Protein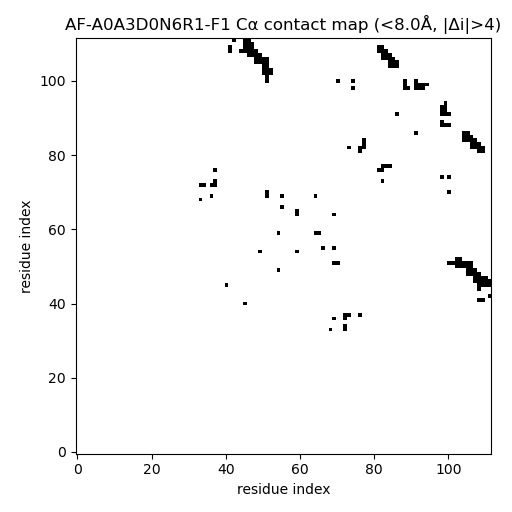 AF-A0A3D0N6R1-F1 (afdb_monomer)

Secondary structure (DSSP, 8-state):
------------------TTSGGGTHHHHTHHHHHHHHHHHHHHHTT-EEEHHHHHHHH-TT-S--HHHHHHHHHHHHHTTSSEEES-GGGSPEETTEE---TT-EEEPPP-

Radius of gyration: 22.14 Å; Cα contacts (8 Å, |Δi|>4): 96; chains: 1; bounding box: 39×41×80 Å

Mean predicted aligned error: 13.2 Å

Foldseek 3Di:
DDDDDDDDDDDDDDDDDDVPCVVVPVVVVVPVVLVVVLVVLLVVQAQHKDFLQRSCVVPVVPDPDDSVSSFVSLQVCLVVVQKQKPVRQVPADDDPNGGGRDRRIIIGGHHD

Structure (mmCIF, N/CA/C/O backbone):
data_AF-A0A3D0N6R1-F1
#
_entry.id   AF-A0A3D0N6R1-F1
#
loop_
_atom_site.group_PDB
_atom_site.id
_atom_site.type_symbol
_atom_site.label_atom_id
_atom_site.label_alt_id
_atom_site.label_comp_id
_atom_site.label_asym_id
_atom_site.label_entity_id
_atom_site.label_seq_id
_atom_site.pdbx_PDB_ins_code
_atom_site.Cartn_x
_atom_site.Cartn_y
_atom_site.Cartn_z
_atom_site.occupancy
_atom_site.B_iso_or_equiv
_atom_site.auth_seq_id
_atom_site.auth_comp_id
_atom_site.auth_asym_id
_atom_site.auth_atom_id
_atom_site.pdbx_PDB_model_num
ATOM 1 N N . MET A 1 1 ? 4.603 28.746 -68.048 1.00 34.16 1 MET A N 1
ATOM 2 C CA . MET A 1 1 ? 5.081 27.402 -67.643 1.00 34.16 1 MET A CA 1
ATOM 3 C C . MET A 1 1 ? 5.582 27.549 -66.201 1.00 34.16 1 MET A C 1
ATOM 5 O O . MET A 1 1 ? 6.430 28.407 -66.019 1.00 34.16 1 MET A O 1
ATOM 9 N N . ALA A 1 2 ? 4.786 27.169 -65.181 1.00 43.41 2 ALA A N 1
ATOM 10 C CA . ALA A 1 2 ? 4.808 25.901 -64.395 1.00 43.41 2 ALA A CA 1
ATOM 11 C C . ALA A 1 2 ? 6.016 25.810 -63.419 1.00 43.41 2 ALA A C 1
ATOM 13 O O . ALA A 1 2 ? 7.110 26.109 -63.871 1.00 43.41 2 ALA A O 1
ATOM 14 N N . ALA A 1 3 ? 5.971 25.398 -62.139 1.00 45.69 3 ALA A N 1
ATOM 15 C CA . ALA A 1 3 ? 4.942 25.063 -61.135 1.00 45.69 3 ALA A CA 1
ATOM 16 C C . ALA A 1 3 ? 5.635 24.908 -59.736 1.00 45.69 3 ALA A C 1
ATOM 18 O O . ALA A 1 3 ? 6.787 24.490 -59.719 1.00 45.69 3 ALA A O 1
ATOM 19 N N . GLU A 1 4 ? 4.908 25.183 -58.630 1.00 42.19 4 GLU A N 1
ATOM 20 C CA . GLU A 1 4 ? 4.979 24.544 -57.275 1.00 42.19 4 GLU A CA 1
ATOM 21 C C . GLU A 1 4 ? 6.246 24.640 -56.375 1.00 42.19 4 GLU A C 1
ATOM 23 O O . GLU A 1 4 ? 7.361 24.701 -56.864 1.00 42.19 4 GLU A O 1
ATOM 28 N N . SER A 1 5 ? 6.207 24.598 -55.028 1.00 40.22 5 SER A N 1
ATOM 29 C CA . SER A 1 5 ? 5.153 24.581 -53.989 1.00 40.22 5 SER A CA 1
ATOM 30 C C . SER A 1 5 ? 5.801 24.810 -52.597 1.00 40.22 5 SER A C 1
ATOM 32 O O . SER A 1 5 ? 7.009 24.670 -52.420 1.00 40.22 5 SER A O 1
ATOM 34 N N . SER A 1 6 ? 4.955 25.181 -51.639 1.00 51.38 6 SER A N 1
ATOM 35 C CA . SER A 1 6 ? 5.132 25.627 -50.251 1.00 51.38 6 SER A CA 1
ATOM 36 C C . SER A 1 6 ? 5.668 24.599 -49.236 1.00 51.38 6 SER A C 1
ATOM 38 O O . SER A 1 6 ? 5.551 23.393 -49.426 1.00 51.38 6 SER A O 1
ATOM 40 N N . GLY A 1 7 ? 6.087 25.097 -48.063 1.00 42.56 7 GLY A N 1
ATOM 41 C CA . GLY A 1 7 ? 6.166 24.324 -46.816 1.00 42.56 7 GLY A CA 1
ATOM 42 C C . GLY A 1 7 ? 6.623 25.171 -45.623 1.00 42.56 7 GLY A C 1
ATOM 43 O O . GLY A 1 7 ? 7.813 25.395 -45.445 1.00 42.56 7 GLY A O 1
ATOM 44 N N . ALA A 1 8 ? 5.668 25.671 -44.835 1.00 45.81 8 ALA A N 1
ATOM 45 C CA . ALA A 1 8 ? 5.884 26.449 -43.616 1.00 45.81 8 ALA A CA 1
ATOM 46 C C . ALA A 1 8 ? 6.393 25.583 -42.446 1.00 45.81 8 ALA A C 1
ATOM 48 O O . ALA A 1 8 ? 6.055 24.405 -42.347 1.00 45.81 8 ALA A O 1
ATOM 49 N N . GLY A 1 9 ? 7.143 26.197 -41.530 1.00 43.28 9 GLY A N 1
ATOM 50 C CA . GLY A 1 9 ? 7.584 25.592 -40.274 1.00 43.28 9 GLY A CA 1
ATOM 51 C C . GLY A 1 9 ? 8.057 26.668 -39.304 1.00 43.28 9 GLY A C 1
ATOM 52 O O . GLY A 1 9 ? 9.243 26.963 -39.213 1.00 43.28 9 GLY A O 1
ATOM 53 N N . GLU A 1 10 ? 7.093 27.307 -38.651 1.00 45.22 10 GLU A N 1
ATOM 54 C CA . GLU A 1 10 ? 7.273 28.263 -37.563 1.00 45.22 10 GLU A CA 1
ATOM 55 C C . GLU A 1 10 ? 7.951 27.628 -36.336 1.00 45.22 10 GLU A C 1
ATOM 57 O O . GLU A 1 10 ? 7.666 26.491 -35.979 1.00 45.22 10 GLU A O 1
ATOM 62 N N . GLY A 1 11 ? 8.766 28.430 -35.641 1.00 48.41 11 GLY A N 1
ATOM 63 C CA . GLY A 1 11 ? 8.787 28.477 -34.175 1.00 48.41 11 GLY A CA 1
ATOM 64 C C . GLY A 1 11 ? 9.393 27.298 -33.406 1.00 48.41 11 GLY A C 1
ATOM 65 O O . GLY A 1 11 ? 8.683 26.381 -33.019 1.00 48.41 11 GLY A O 1
ATOM 66 N N . ALA A 1 12 ? 10.668 27.425 -33.027 1.00 45.75 12 ALA A N 1
ATOM 67 C CA . ALA A 1 12 ? 11.108 27.461 -31.620 1.00 45.75 12 ALA A CA 1
ATOM 68 C C 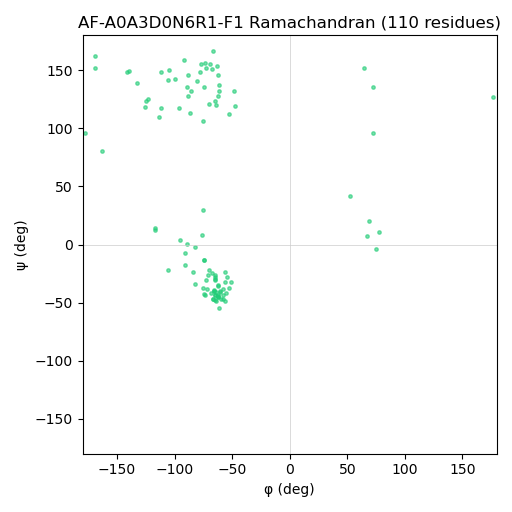. ALA A 1 12 ? 12.651 27.520 -31.555 1.00 45.75 12 ALA A C 1
ATOM 70 O O . ALA A 1 12 ? 13.308 26.663 -32.148 1.00 45.75 12 ALA A O 1
ATOM 71 N N . PRO A 1 13 ? 13.264 28.489 -30.845 1.00 46.00 13 PRO A N 1
ATOM 72 C CA . PRO A 1 13 ? 14.685 28.418 -30.528 1.00 46.00 13 PRO A CA 1
ATOM 73 C C . PRO A 1 13 ? 14.945 27.188 -29.650 1.00 46.00 13 PRO A C 1
ATOM 75 O O . PRO A 1 13 ? 14.279 26.961 -28.640 1.00 46.00 13 PRO A O 1
ATOM 78 N N . SER A 1 14 ? 15.905 26.384 -30.093 1.00 47.19 14 SER A N 1
ATOM 79 C CA . SER A 1 14 ? 16.389 25.160 -29.467 1.00 47.19 14 SER A CA 1
ATOM 80 C C . SER A 1 14 ? 16.778 25.394 -28.007 1.00 47.19 14 SER A C 1
ATOM 82 O O . SER A 1 14 ? 17.768 26.072 -27.734 1.00 47.19 14 SER A O 1
ATOM 84 N N . PHE A 1 15 ? 16.026 24.810 -27.073 1.00 50.81 15 PHE A N 1
ATOM 85 C CA . PHE A 1 15 ? 16.534 24.562 -25.728 1.00 50.81 15 PHE A CA 1
ATOM 86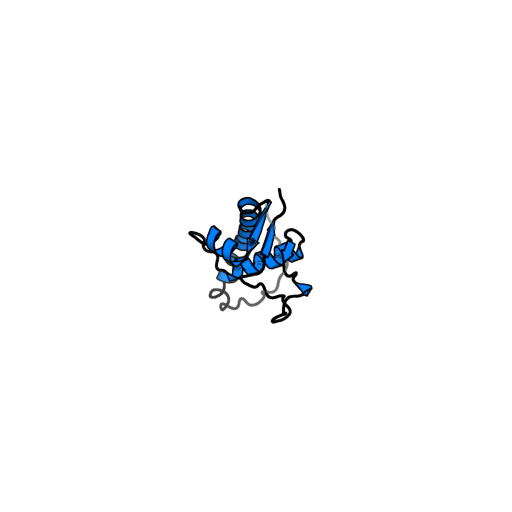 C C . PHE A 1 15 ? 17.675 23.549 -25.845 1.00 50.81 15 PHE A C 1
ATOM 88 O O . PHE A 1 15 ? 17.495 22.477 -26.423 1.00 50.81 15 PHE A O 1
ATOM 95 N N . GLU A 1 16 ? 18.853 23.923 -25.351 1.00 48.69 16 GLU A N 1
ATOM 96 C CA . GLU A 1 16 ? 20.040 23.072 -25.292 1.00 48.69 16 GLU A CA 1
ATOM 97 C C . GLU A 1 16 ? 19.707 21.688 -24.723 1.00 48.69 16 GLU A C 1
ATOM 99 O O . GLU A 1 16 ? 19.257 21.538 -23.586 1.00 48.69 16 GLU A O 1
ATOM 104 N N . TYR A 1 17 ? 19.949 20.670 -25.545 1.00 47.84 17 TYR A N 1
ATOM 105 C CA . TYR A 1 17 ? 19.933 19.274 -25.147 1.00 47.84 17 TYR A CA 1
ATOM 106 C C . TYR A 1 17 ? 21.213 18.991 -24.352 1.00 47.84 17 TYR A C 1
ATOM 108 O O . TYR A 1 17 ? 22.307 18.946 -24.913 1.00 47.84 17 TYR A O 1
ATOM 116 N N . ASN A 1 18 ? 21.075 18.847 -23.034 1.00 51.88 18 ASN A N 1
ATOM 117 C CA . ASN A 1 18 ? 22.147 18.410 -22.147 1.00 51.88 18 ASN A CA 1
ATOM 118 C C . ASN A 1 18 ? 22.162 16.865 -22.113 1.00 51.88 18 ASN A C 1
ATOM 120 O O . ASN A 1 18 ? 21.215 16.281 -21.584 1.00 51.88 18 ASN A O 1
ATOM 124 N N . PRO A 1 19 ? 23.198 16.178 -22.629 1.00 49.59 19 PRO A N 1
ATOM 125 C CA . PRO A 1 19 ? 23.260 14.713 -22.721 1.00 49.59 19 PRO A CA 1
ATOM 126 C C . PRO A 1 19 ? 23.546 14.021 -21.371 1.00 49.59 19 PRO A C 1
ATOM 128 O O . PRO A 1 19 ? 24.150 12.956 -21.322 1.00 49.59 19 PRO A O 1
ATOM 131 N N . ALA A 1 20 ? 23.122 14.621 -20.258 1.00 46.41 20 ALA A N 1
ATOM 132 C CA . ALA A 1 20 ? 23.157 14.020 -18.925 1.00 46.41 20 ALA A CA 1
ATOM 133 C C . ALA A 1 20 ? 21.815 13.360 -18.535 1.00 46.41 20 ALA A C 1
ATOM 135 O O . ALA A 1 20 ? 21.666 12.899 -17.406 1.00 46.41 20 ALA A O 1
ATOM 136 N N . ASP A 1 21 ? 20.832 13.331 -19.444 1.00 47.53 21 ASP A N 1
ATOM 137 C CA . ASP A 1 21 ? 19.493 12.768 -19.200 1.00 47.53 21 ASP A CA 1
ATOM 138 C C . ASP A 1 21 ? 19.387 11.271 -19.565 1.00 47.53 21 ASP A C 1
ATOM 140 O O . ASP A 1 21 ? 18.512 10.571 -19.063 1.00 47.53 21 ASP A O 1
ATOM 144 N N . GLU A 1 22 ? 20.313 10.725 -20.367 1.00 49.12 22 GLU A N 1
ATOM 145 C CA . GLU A 1 22 ? 20.260 9.314 -20.796 1.00 49.12 22 GLU A CA 1
ATOM 146 C C . GLU A 1 22 ? 20.572 8.316 -19.664 1.00 49.12 22 GLU A C 1
ATOM 148 O O . GLU A 1 22 ? 20.033 7.210 -19.654 1.00 49.12 22 GLU A O 1
ATOM 153 N N . GLU A 1 23 ? 21.342 8.712 -18.643 1.00 46.88 23 GLU A N 1
ATOM 154 C CA . GLU A 1 23 ? 21.515 7.899 -17.424 1.00 46.88 23 GLU A CA 1
ATOM 155 C C . GLU A 1 23 ? 20.274 7.924 -16.509 1.00 46.88 23 GLU A C 1
ATOM 157 O O . GLU A 1 23 ? 20.130 7.084 -15.617 1.00 46.88 23 GLU A O 1
ATOM 162 N N . TYR A 1 24 ? 19.335 8.845 -16.757 1.00 49.50 24 TYR A N 1
ATOM 163 C CA . TYR A 1 24 ? 18.090 9.002 -16.006 1.00 49.50 24 TYR A CA 1
ATOM 164 C C . TYR A 1 24 ? 16.824 8.773 -16.849 1.00 49.50 24 TYR A C 1
ATOM 166 O O . TYR A 1 24 ? 15.721 8.984 -16.340 1.00 49.50 24 TYR A O 1
ATOM 174 N N . ALA A 1 25 ? 16.938 8.223 -18.066 1.00 44.91 25 ALA A N 1
ATOM 175 C CA . ALA A 1 25 ? 15.798 7.809 -18.902 1.00 44.91 25 ALA A CA 1
ATOM 176 C C . ALA A 1 25 ? 14.866 6.799 -18.195 1.00 44.91 25 ALA A C 1
ATOM 178 O O . ALA A 1 25 ? 13.662 6.736 -18.453 1.00 44.91 25 ALA A O 1
ATOM 179 N N . ILE A 1 26 ? 15.397 6.080 -17.204 1.00 50.19 26 ILE A N 1
ATOM 180 C CA . ILE A 1 26 ? 14.631 5.228 -16.291 1.00 50.19 26 ILE A CA 1
ATOM 181 C C . ILE A 1 26 ? 13.516 5.977 -15.542 1.00 50.19 26 ILE A C 1
ATOM 183 O O . ILE A 1 26 ? 12.479 5.379 -15.268 1.00 50.19 26 ILE A O 1
ATOM 187 N N . LEU A 1 27 ? 13.657 7.269 -15.212 1.00 49.81 27 LEU A N 1
ATOM 188 C CA . LEU A 1 27 ? 12.638 7.985 -14.427 1.00 49.81 27 LEU A CA 1
ATOM 189 C C . LEU A 1 27 ? 11.291 8.123 -15.153 1.00 49.81 27 LEU A C 1
ATOM 191 O O . LEU A 1 27 ? 10.257 8.137 -14.481 1.00 49.81 27 LEU A O 1
ATOM 195 N N . PHE A 1 28 ? 11.281 8.192 -16.487 1.00 44.38 28 PHE A N 1
ATOM 196 C CA . PHE A 1 28 ? 10.047 8.332 -17.268 1.00 44.38 28 PHE A CA 1
ATOM 197 C C . PHE A 1 28 ? 9.337 6.987 -17.491 1.00 44.38 28 PHE A C 1
ATOM 199 O O . PHE A 1 28 ? 8.106 6.922 -17.439 1.00 44.38 28 PHE A O 1
ATOM 206 N N . GLU A 1 29 ? 10.091 5.894 -17.636 1.00 47.12 29 GLU A N 1
ATOM 207 C CA . GLU A 1 29 ? 9.533 4.537 -17.706 1.00 47.12 29 GLU A CA 1
ATOM 208 C C . GLU A 1 29 ? 8.903 4.086 -16.380 1.00 47.12 29 GLU A C 1
ATOM 210 O O . GLU A 1 29 ? 7.969 3.291 -16.394 1.00 47.12 29 GLU A O 1
ATOM 215 N N . TYR A 1 30 ? 9.317 4.646 -15.235 1.00 50.56 30 TYR A N 1
ATOM 216 C CA . TYR A 1 30 ? 8.715 4.356 -13.923 1.00 50.56 30 TYR A CA 1
ATOM 217 C C . TYR A 1 30 ? 7.337 4.997 -13.685 1.00 50.56 30 TYR A C 1
ATOM 219 O O . TYR A 1 30 ? 6.647 4.595 -12.748 1.00 50.56 30 TYR A O 1
ATOM 227 N N . GLY A 1 31 ? 6.893 5.961 -14.500 1.00 51.81 31 GLY A N 1
ATOM 228 C CA . GLY A 1 31 ? 5.593 6.626 -14.315 1.00 51.81 31 GLY A CA 1
ATOM 229 C C . GLY A 1 31 ? 4.386 5.764 -14.709 1.00 51.81 31 GLY A C 1
ATOM 230 O O . GLY A 1 31 ? 3.402 5.699 -13.974 1.00 51.81 31 GLY A O 1
ATOM 231 N N . ARG A 1 32 ? 4.472 5.052 -15.841 1.00 55.88 32 ARG A N 1
ATOM 232 C CA . ARG A 1 32 ? 3.411 4.149 -16.330 1.00 55.88 32 ARG A CA 1
ATOM 233 C C . ARG A 1 32 ? 3.128 2.923 -15.442 1.00 55.88 32 ARG A C 1
ATOM 235 O O . ARG A 1 32 ? 1.950 2.661 -15.193 1.00 55.88 32 ARG A O 1
ATOM 242 N N . PRO A 1 33 ? 4.129 2.203 -14.898 1.00 69.31 33 PRO A N 1
ATOM 243 C CA . PRO A 1 33 ? 3.874 0.981 -14.142 1.00 69.31 33 PRO A CA 1
ATOM 244 C C . PRO A 1 33 ? 3.195 1.258 -12.787 1.00 69.31 33 PRO A C 1
ATOM 246 O O . PRO A 1 33 ? 2.525 0.382 -12.246 1.00 69.31 33 PRO A O 1
ATOM 249 N N . LEU A 1 34 ? 3.296 2.473 -12.225 1.00 78.12 34 LEU A N 1
ATOM 250 C CA . LEU A 1 34 ? 2.631 2.813 -10.955 1.00 78.12 34 LEU A CA 1
ATOM 251 C C . LEU A 1 34 ? 1.109 2.942 -11.091 1.00 78.12 34 LEU A C 1
ATOM 253 O O . LEU A 1 34 ? 0.376 2.512 -10.197 1.00 78.12 34 LEU A O 1
ATOM 257 N N . SER A 1 35 ? 0.625 3.500 -12.204 1.00 79.31 35 SER A N 1
ATOM 258 C CA . SER A 1 35 ? -0.812 3.557 -12.487 1.00 79.31 35 SER A CA 1
ATOM 259 C C . SER A 1 35 ? -1.387 2.155 -12.689 1.00 79.31 35 SER A C 1
ATOM 261 O O . SER A 1 35 ? -2.457 1.853 -12.171 1.00 79.31 35 SER A O 1
ATOM 263 N N . GLU A 1 36 ? -0.659 1.260 -13.357 1.00 83.62 36 GLU A N 1
ATOM 264 C CA . GLU A 1 36 ? -1.066 -0.145 -13.485 1.00 83.62 36 GLU A CA 1
ATOM 265 C C . GLU A 1 36 ? -1.085 -0.859 -12.131 1.00 83.62 36 GLU A C 1
ATOM 267 O O . GLU A 1 36 ? -2.069 -1.525 -11.806 1.00 83.62 36 GLU A O 1
ATOM 272 N N . LEU A 1 37 ? -0.061 -0.653 -11.292 1.00 87.38 37 LEU A N 1
ATOM 273 C CA . LEU A 1 37 ? -0.020 -1.203 -9.935 1.00 87.38 37 LEU A CA 1
ATOM 274 C C . LEU A 1 37 ? -1.257 -0.792 -9.127 1.00 87.38 37 LEU A C 1
ATOM 276 O O . LEU A 1 37 ? -1.847 -1.626 -8.451 1.00 87.38 37 LEU A O 1
ATOM 280 N N . LYS A 1 38 ? -1.698 0.465 -9.230 1.00 88.38 38 LYS A N 1
ATOM 281 C CA . LYS A 1 38 ? -2.925 0.950 -8.578 1.00 88.38 38 LYS A CA 1
ATOM 282 C C . LYS A 1 38 ? -4.154 0.127 -8.970 1.00 88.38 38 LYS A C 1
ATOM 284 O O . LYS A 1 38 ? -4.901 -0.305 -8.094 1.00 88.38 38 LYS A O 1
ATOM 289 N N . HIS A 1 39 ? -4.357 -0.106 -10.266 1.00 87.69 39 HIS A N 1
ATOM 290 C CA . HIS A 1 39 ? -5.488 -0.896 -10.759 1.00 87.69 39 HIS A CA 1
ATOM 291 C C . HIS A 1 39 ? -5.398 -2.364 -10.331 1.00 87.69 39 HIS A C 1
ATOM 293 O O . HIS A 1 39 ? -6.405 -2.948 -9.927 1.00 87.69 39 HIS A O 1
ATOM 299 N N . LEU A 1 40 ? -4.197 -2.946 -10.364 1.00 88.31 40 LEU A N 1
ATOM 300 C CA . LEU A 1 40 ? -3.956 -4.311 -9.898 1.00 88.31 40 LEU A CA 1
ATOM 301 C C . LEU A 1 40 ? -4.262 -4.456 -8.408 1.00 88.31 40 LEU A C 1
ATOM 303 O O . LEU A 1 40 ? -4.962 -5.386 -8.027 1.00 88.31 40 LEU A O 1
ATOM 307 N N . LEU A 1 41 ? -3.808 -3.521 -7.570 1.00 90.56 41 LEU A N 1
ATOM 308 C CA . LEU A 1 41 ? -4.071 -3.550 -6.131 1.00 90.56 41 LEU A CA 1
ATOM 309 C C . LEU A 1 41 ? -5.569 -3.447 -5.822 1.00 90.56 41 LEU A C 1
ATOM 311 O O . LEU A 1 41 ? -6.067 -4.243 -5.031 1.00 90.56 41 LEU A O 1
ATOM 315 N N . LEU A 1 42 ? -6.290 -2.529 -6.477 1.00 89.69 42 LEU A N 1
ATOM 316 C CA . LEU A 1 42 ? -7.746 -2.412 -6.325 1.00 89.69 42 LEU A CA 1
ATOM 317 C C . LEU A 1 42 ? -8.455 -3.713 -6.699 1.00 89.69 42 LEU A C 1
ATOM 319 O O . LEU A 1 42 ? -9.337 -4.149 -5.975 1.00 89.69 42 LEU A O 1
ATOM 323 N N . ARG A 1 43 ? -8.053 -4.359 -7.799 1.00 89.12 43 ARG A N 1
ATOM 324 C CA . ARG A 1 43 ? -8.685 -5.598 -8.268 1.00 89.12 43 ARG A CA 1
ATOM 325 C C . ARG A 1 43 ? -8.333 -6.811 -7.405 1.00 89.12 43 ARG A C 1
ATOM 327 O O . ARG A 1 43 ? -9.202 -7.624 -7.114 1.00 89.12 43 ARG A O 1
ATOM 334 N N . CYS A 1 44 ? -7.067 -6.962 -7.027 1.00 88.38 44 CYS A N 1
ATOM 335 C CA . CYS A 1 44 ? -6.579 -8.113 -6.264 1.00 88.38 44 CYS A CA 1
ATOM 336 C C . CYS A 1 44 ? -7.038 -8.082 -4.803 1.00 88.38 44 CYS A C 1
ATOM 338 O O . CYS A 1 44 ? -7.213 -9.138 -4.193 1.00 88.38 44 CYS A O 1
ATOM 340 N N . PHE A 1 45 ? -7.215 -6.884 -4.243 1.00 90.56 45 PHE A N 1
ATOM 341 C CA . PHE A 1 45 ? -7.531 -6.688 -2.833 1.00 90.56 45 PHE A CA 1
ATOM 342 C C . PHE A 1 45 ? -8.892 -6.023 -2.595 1.00 90.56 45 PHE A C 1
ATOM 344 O O . PHE A 1 45 ? -9.148 -5.625 -1.465 1.00 90.56 45 PHE A O 1
ATOM 351 N N . ALA A 1 46 ? -9.771 -5.949 -3.604 1.00 91.00 46 ALA A N 1
ATOM 352 C CA . ALA A 1 46 ? -11.142 -5.443 -3.464 1.00 91.00 46 ALA A CA 1
ATOM 353 C C . ALA A 1 46 ? -11.855 -6.072 -2.255 1.00 91.00 46 ALA A C 1
ATOM 355 O O . ALA A 1 46 ? -11.773 -7.285 -2.036 1.00 91.00 46 ALA A O 1
ATOM 356 N N . GLY A 1 47 ? -12.494 -5.231 -1.440 1.00 89.81 47 GLY A N 1
ATOM 357 C CA . GLY A 1 47 ? -13.212 -5.644 -0.231 1.00 89.81 47 GLY A CA 1
ATOM 358 C C . GLY A 1 47 ? -12.337 -6.200 0.904 1.00 89.81 47 GLY A C 1
ATOM 359 O O . GLY A 1 47 ? -12.867 -6.709 1.892 1.00 89.81 47 GLY A O 1
ATOM 360 N N . ARG A 1 48 ? -11.000 -6.141 0.802 1.00 91.31 48 ARG A N 1
ATOM 361 C CA . ARG A 1 48 ? -10.078 -6.637 1.838 1.00 91.31 48 ARG A CA 1
ATOM 362 C C . ARG A 1 48 ? -9.446 -5.496 2.629 1.00 91.31 48 ARG A C 1
ATOM 364 O O . ARG A 1 48 ? -9.178 -4.414 2.110 1.00 91.31 48 ARG A O 1
ATOM 371 N N . ARG A 1 49 ? -9.134 -5.790 3.892 1.00 92.12 49 ARG A N 1
ATOM 372 C CA . ARG A 1 49 ? -8.303 -4.956 4.767 1.00 92.12 49 ARG A CA 1
ATOM 373 C C . ARG A 1 49 ? -6.987 -5.678 5.027 1.00 92.12 49 ARG A C 1
ATOM 375 O O . ARG A 1 49 ? -6.998 -6.776 5.573 1.00 92.12 49 ARG A O 1
ATOM 382 N N . LEU A 1 50 ? -5.878 -5.086 4.594 1.00 93.06 50 LEU A N 1
ATOM 383 C CA . LEU A 1 50 ? -4.542 -5.685 4.670 1.00 93.06 50 LEU A CA 1
ATOM 384 C C . LEU A 1 50 ? -3.502 -4.627 5.028 1.00 93.06 50 LEU A C 1
ATOM 386 O O . LEU A 1 50 ? -3.620 -3.465 4.637 1.00 93.06 50 LEU A O 1
ATOM 390 N N . SER A 1 51 ? -2.448 -5.017 5.737 1.00 92.31 51 SER A N 1
ATOM 391 C CA . SER A 1 51 ? -1.322 -4.122 6.003 1.00 92.31 51 SER A CA 1
ATOM 392 C C . SER A 1 51 ? -0.443 -3.910 4.769 1.00 92.31 51 SER A C 1
ATOM 394 O O . SER A 1 51 ? -0.360 -4.756 3.879 1.00 92.31 51 SER A O 1
ATOM 396 N N . MET A 1 52 ? 0.290 -2.791 4.725 1.00 89.06 52 MET A N 1
ATOM 397 C CA . MET A 1 52 ? 1.259 -2.518 3.651 1.00 89.06 52 MET A CA 1
ATOM 398 C C . MET A 1 52 ? 2.256 -3.666 3.457 1.00 89.06 52 MET A C 1
ATOM 400 O O . MET A 1 52 ? 2.622 -3.982 2.324 1.00 89.06 52 MET A O 1
ATOM 404 N N . LYS A 1 53 ? 2.679 -4.295 4.559 1.00 89.69 53 LYS A N 1
ATOM 405 C CA . LYS A 1 53 ? 3.552 -5.465 4.528 1.00 89.69 53 LYS A CA 1
ATOM 406 C C . LYS A 1 53 ? 2.872 -6.654 3.844 1.00 89.69 53 LYS A C 1
ATOM 408 O O . LYS A 1 53 ? 3.479 -7.230 2.954 1.00 89.69 53 LYS A O 1
ATOM 413 N N . GLU A 1 54 ? 1.636 -6.979 4.207 1.00 90.94 54 GLU A N 1
ATOM 414 C CA . GLU A 1 54 ? 0.899 -8.107 3.616 1.00 90.94 54 GLU A CA 1
ATOM 415 C C . GLU A 1 54 ? 0.596 -7.894 2.133 1.00 90.94 54 GLU A C 1
ATOM 417 O O . GLU A 1 54 ? 0.734 -8.822 1.338 1.00 90.94 54 GLU A O 1
ATOM 422 N N . ILE A 1 55 ? 0.237 -6.668 1.741 1.00 90.31 55 ILE A N 1
ATOM 423 C CA . ILE A 1 55 ? 0.025 -6.295 0.336 1.00 90.31 55 ILE A CA 1
ATOM 424 C C . ILE A 1 55 ? 1.313 -6.518 -0.458 1.00 90.31 55 ILE A C 1
ATOM 426 O O . ILE A 1 55 ? 1.287 -7.124 -1.530 1.00 90.31 55 ILE A O 1
ATOM 430 N N . PHE A 1 56 ? 2.443 -6.047 0.082 1.00 89.81 56 PHE A N 1
ATOM 431 C CA . PHE A 1 56 ? 3.747 -6.255 -0.531 1.00 89.81 56 PHE A CA 1
ATOM 432 C C . PHE A 1 56 ? 4.062 -7.746 -0.621 1.00 89.81 56 PHE A C 1
ATOM 434 O O . PHE A 1 56 ? 4.270 -8.241 -1.717 1.00 89.81 56 PHE A O 1
ATOM 441 N N . GLU A 1 57 ? 4.018 -8.487 0.484 1.00 89.06 57 GLU A N 1
ATOM 442 C CA . GLU A 1 57 ? 4.340 -9.918 0.519 1.00 89.06 57 GLU A CA 1
ATOM 443 C C . GLU A 1 57 ? 3.465 -10.744 -0.435 1.00 89.06 57 GLU A C 1
ATOM 445 O O . GLU A 1 57 ? 3.987 -11.611 -1.131 1.00 89.06 57 GLU A O 1
ATOM 450 N N . SER A 1 58 ? 2.180 -10.408 -0.561 1.00 88.56 58 SER A N 1
ATOM 451 C CA . SER A 1 58 ? 1.237 -11.125 -1.426 1.00 8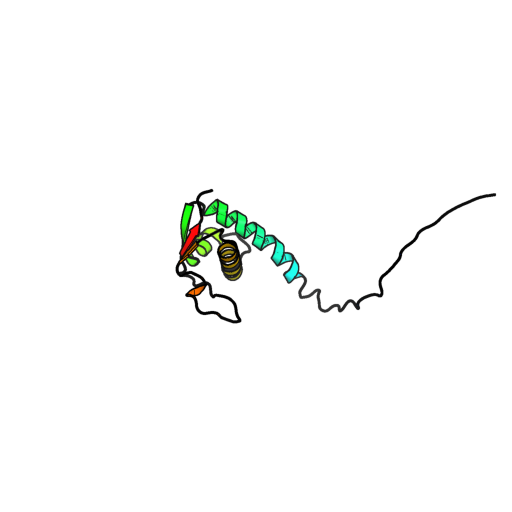8.56 58 SER A CA 1
ATOM 452 C C . SER A 1 58 ? 1.419 -10.829 -2.918 1.00 88.56 58 SER A C 1
ATOM 454 O O . SER A 1 58 ? 1.242 -11.728 -3.734 1.00 88.56 58 SER A O 1
ATOM 456 N N . HIS A 1 59 ? 1.741 -9.585 -3.296 1.00 88.25 59 HIS A N 1
ATOM 457 C CA . HIS A 1 59 ? 1.771 -9.160 -4.705 1.00 88.25 59 HIS A CA 1
ATOM 458 C C . HIS A 1 59 ? 3.187 -8.992 -5.278 1.00 88.25 59 HIS A C 1
ATOM 460 O O . HIS A 1 59 ? 3.362 -9.047 -6.489 1.00 88.25 59 HIS A O 1
ATOM 466 N N . HIS A 1 60 ? 4.220 -8.791 -4.455 1.00 84.88 60 HIS A N 1
ATOM 467 C CA . HIS A 1 60 ? 5.568 -8.499 -4.960 1.00 84.88 60 HIS A CA 1
ATOM 468 C C . HIS A 1 60 ? 6.198 -9.654 -5.751 1.00 84.88 60 HIS A C 1
ATOM 470 O O . HIS A 1 60 ? 7.039 -9.399 -6.615 1.00 84.88 60 HIS A O 1
ATOM 476 N N . VAL A 1 61 ? 5.805 -10.903 -5.480 1.00 81.31 61 VAL A N 1
ATOM 477 C CA . VAL A 1 61 ? 6.401 -12.097 -6.092 1.00 81.31 61 VAL A CA 1
ATOM 478 C C . VAL A 1 61 ? 6.155 -12.097 -7.602 1.00 81.31 61 VAL A C 1
ATOM 480 O O . VAL A 1 61 ? 5.017 -12.100 -8.056 1.00 81.31 61 VAL A O 1
ATOM 483 N N . GLY A 1 62 ? 7.237 -12.100 -8.385 1.00 74.69 62 GLY A N 1
ATOM 484 C CA . GLY A 1 62 ? 7.164 -12.091 -9.851 1.00 74.69 62 GLY A CA 1
ATOM 485 C C . GLY A 1 62 ? 6.847 -10.724 -10.464 1.00 74.69 62 GLY A C 1
ATOM 486 O O . GLY A 1 62 ? 6.599 -10.649 -11.664 1.00 74.69 62 GLY A O 1
ATOM 487 N N . THR A 1 63 ? 6.875 -9.644 -9.675 1.00 79.94 63 THR A N 1
ATOM 488 C CA . THR A 1 63 ? 6.648 -8.281 -10.176 1.00 79.94 63 THR A CA 1
ATOM 489 C C . THR A 1 63 ? 7.916 -7.429 -10.109 1.00 79.94 63 THR A C 1
ATOM 491 O O . THR A 1 63 ? 8.712 -7.585 -9.182 1.00 79.94 63 THR A O 1
ATOM 494 N N . PRO A 1 64 ? 8.105 -6.466 -11.031 1.00 80.69 64 PRO A N 1
ATOM 495 C CA . PRO A 1 64 ? 9.234 -5.534 -10.986 1.00 80.69 64 PRO A CA 1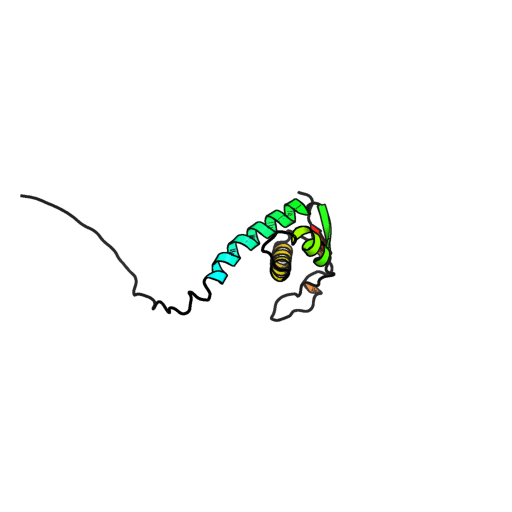
ATOM 496 C C . PRO A 1 64 ? 9.056 -4.423 -9.928 1.00 80.69 64 PRO A C 1
ATOM 498 O O . PRO A 1 64 ? 9.825 -3.463 -9.887 1.00 80.69 64 PRO A O 1
ATOM 501 N N . PHE A 1 65 ? 8.023 -4.499 -9.078 1.00 82.75 65 PHE A N 1
ATOM 502 C CA . PHE A 1 65 ? 7.685 -3.441 -8.131 1.00 82.75 65 PHE A CA 1
ATOM 503 C C . PHE A 1 65 ? 8.416 -3.593 -6.798 1.00 82.75 65 PHE A C 1
ATOM 505 O O . PHE A 1 65 ? 8.303 -4.600 -6.104 1.00 82.75 65 PHE A O 1
ATOM 512 N N . ILE A 1 66 ? 9.076 -2.518 -6.368 1.00 84.00 66 ILE A N 1
ATOM 513 C CA . ILE A 1 66 ? 9.717 -2.436 -5.052 1.00 84.00 66 ILE A CA 1
ATOM 514 C C . ILE A 1 66 ? 8.773 -1.841 -4.004 1.00 84.00 66 ILE A C 1
ATOM 516 O O . ILE A 1 66 ? 7.865 -1.080 -4.330 1.00 84.00 66 ILE A O 1
ATOM 520 N N . GLY A 1 67 ? 9.029 -2.083 -2.714 1.00 83.06 67 GLY A N 1
ATOM 521 C CA . GLY A 1 67 ? 8.178 -1.592 -1.618 1.00 83.06 67 GLY A CA 1
ATOM 522 C C . GLY A 1 67 ? 7.931 -0.073 -1.621 1.00 83.06 67 GLY A C 1
ATOM 523 O O . GLY A 1 67 ? 6.878 0.383 -1.180 1.00 83.06 67 GLY A O 1
ATOM 524 N N . ARG A 1 68 ? 8.858 0.731 -2.163 1.00 82.44 68 ARG A N 1
ATOM 525 C CA . ARG A 1 68 ? 8.664 2.183 -2.342 1.00 82.44 68 ARG A CA 1
ATOM 526 C C . ARG A 1 68 ? 7.503 2.504 -3.292 1.00 82.44 68 ARG A C 1
ATOM 528 O O . ARG A 1 68 ? 6.785 3.465 -3.030 1.00 82.44 68 ARG A O 1
ATOM 535 N N . ASN A 1 69 ? 7.301 1.690 -4.327 1.00 86.31 69 ASN A N 1
ATOM 536 C CA . ASN A 1 69 ? 6.237 1.851 -5.319 1.00 86.31 69 ASN A CA 1
ATOM 537 C C . ASN A 1 69 ? 4.874 1.641 -4.663 1.00 86.31 69 ASN A C 1
ATOM 539 O O . ASN A 1 69 ? 4.011 2.504 -4.765 1.00 86.31 69 ASN A O 1
ATOM 543 N N . TYR A 1 70 ? 4.729 0.573 -3.873 1.00 88.38 70 TYR A N 1
ATOM 544 C CA . TYR A 1 70 ? 3.517 0.318 -3.090 1.00 88.38 70 TYR A CA 1
ATOM 545 C C . TYR A 1 70 ? 3.208 1.475 -2.141 1.00 88.38 70 TYR A C 1
ATOM 547 O O . TYR A 1 70 ? 2.090 1.969 -2.126 1.00 88.38 70 TYR A O 1
ATOM 555 N N . LYS A 1 71 ? 4.200 1.979 -1.394 1.00 87.25 71 LYS A N 1
ATOM 556 C CA . LYS A 1 71 ? 3.983 3.131 -0.500 1.00 87.25 71 LYS A CA 1
ATOM 557 C C . LYS A 1 71 ? 3.538 4.382 -1.255 1.00 87.25 71 LYS A C 1
ATOM 559 O O . LYS A 1 71 ? 2.683 5.102 -0.755 1.00 87.25 71 LYS A O 1
ATOM 564 N N . ALA A 1 72 ? 4.122 4.655 -2.422 1.00 85.56 72 ALA A N 1
ATOM 565 C CA . ALA A 1 72 ? 3.754 5.806 -3.240 1.00 85.56 72 ALA A CA 1
ATOM 566 C C . ALA A 1 72 ? 2.324 5.676 -3.786 1.00 85.56 72 ALA A C 1
ATOM 568 O O . ALA A 1 72 ? 1.540 6.611 -3.643 1.00 85.56 72 ALA A O 1
ATOM 569 N N . VAL A 1 73 ? 1.980 4.506 -4.330 1.00 89.00 73 VAL A N 1
ATOM 570 C CA . VAL A 1 73 ? 0.650 4.211 -4.876 1.00 89.00 73 VAL A CA 1
ATOM 571 C C . VAL A 1 73 ? -0.413 4.240 -3.783 1.00 89.00 73 VAL A C 1
ATOM 573 O O . VAL A 1 73 ? -1.406 4.937 -3.936 1.00 89.00 73 VAL A O 1
ATOM 576 N N . LEU A 1 74 ? -0.186 3.584 -2.642 1.00 88.38 74 LEU A N 1
ATOM 577 C CA . LEU A 1 74 ? -1.121 3.596 -1.511 1.00 88.38 74 LEU A CA 1
ATOM 578 C C . LEU A 1 74 ? -1.351 5.013 -0.971 1.00 88.38 74 LEU A C 1
ATOM 580 O O . LEU A 1 74 ? -2.484 5.380 -0.679 1.00 88.38 74 LEU A O 1
ATOM 584 N N . LEU A 1 75 ? -0.302 5.838 -0.892 1.00 86.12 75 LEU A N 1
ATOM 585 C CA . LEU A 1 75 ? -0.425 7.241 -0.489 1.00 86.12 75 LEU A CA 1
ATOM 586 C C . LEU A 1 75 ? -1.255 8.056 -1.493 1.00 86.12 75 LEU A C 1
ATOM 588 O O . LEU A 1 75 ? -2.047 8.909 -1.100 1.00 86.12 75 LEU A O 1
ATOM 592 N N . GLU A 1 76 ? -1.058 7.821 -2.789 1.00 86.31 76 GLU A N 1
ATOM 593 C CA . GLU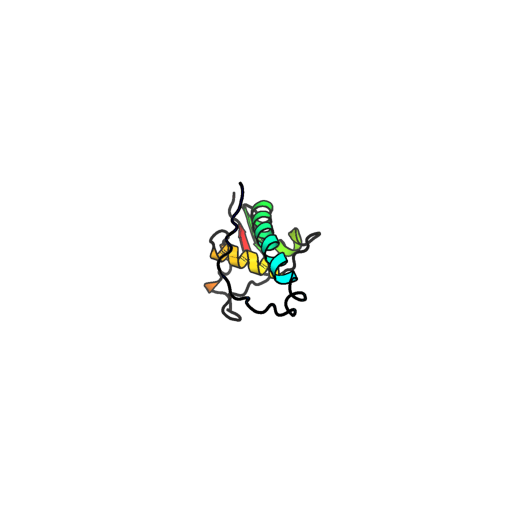 A 1 76 ? -1.826 8.482 -3.841 1.00 86.31 76 GLU A CA 1
ATOM 594 C C . GLU A 1 76 ? -3.291 8.027 -3.832 1.00 86.31 76 GLU A C 1
ATOM 596 O O . GLU A 1 76 ? -4.193 8.850 -3.958 1.00 86.31 76 GLU A O 1
ATOM 601 N N . MET A 1 77 ? -3.548 6.733 -3.640 1.00 88.25 77 MET A N 1
ATOM 602 C CA . MET A 1 77 ? -4.894 6.173 -3.510 1.00 88.25 77 MET A CA 1
ATOM 603 C C . MET A 1 77 ? -5.619 6.742 -2.290 1.00 88.25 77 MET A C 1
ATOM 605 O O . MET A 1 77 ? -6.769 7.149 -2.418 1.00 88.25 77 MET A O 1
ATOM 609 N N . GLU A 1 78 ? -4.930 6.848 -1.151 1.00 88.12 78 GLU A N 1
ATOM 610 C CA . GLU A 1 78 ? -5.453 7.474 0.068 1.00 88.12 78 GLU A CA 1
ATOM 611 C C . GLU A 1 78 ? -5.772 8.957 -0.176 1.00 88.12 78 GLU A C 1
ATOM 613 O O . GLU A 1 78 ? -6.850 9.433 0.168 1.00 88.12 78 GLU A O 1
ATOM 618 N N . LYS A 1 79 ? -4.876 9.692 -0.852 1.00 85.06 79 LYS A N 1
ATOM 619 C CA . LYS A 1 79 ? -5.099 11.103 -1.212 1.00 85.06 79 LYS A CA 1
ATOM 620 C C . LYS A 1 79 ? -6.301 11.286 -2.145 1.00 85.06 79 LYS A C 1
ATOM 622 O O . LYS A 1 79 ? -6.992 12.295 -2.049 1.00 85.06 79 LYS A O 1
ATOM 627 N N . ASN A 1 80 ? -6.526 10.332 -3.043 1.00 85.25 80 ASN A N 1
ATOM 628 C CA . ASN A 1 80 ? -7.648 10.328 -3.977 1.00 85.25 80 ASN A CA 1
ATOM 629 C C . ASN A 1 80 ? -8.955 9.797 -3.354 1.00 85.25 80 ASN A C 1
ATOM 631 O O . ASN A 1 80 ? -9.965 9.763 -4.049 1.00 85.25 80 ASN A O 1
ATOM 635 N N . GLY A 1 81 ? -8.948 9.354 -2.090 1.00 85.69 81 GLY A N 1
ATOM 636 C CA . GLY A 1 81 ? -10.122 8.772 -1.431 1.00 85.69 81 GLY A CA 1
ATOM 637 C C . GLY A 1 81 ? -10.545 7.408 -1.986 1.00 85.69 81 GLY A C 1
ATOM 638 O O . GLY A 1 81 ? -11.688 7.008 -1.810 1.00 85.69 81 GLY A O 1
ATOM 639 N N . LEU A 1 82 ? -9.643 6.702 -2.678 1.00 87.06 82 LEU A N 1
ATOM 640 C CA . LEU A 1 82 ? -9.911 5.376 -3.249 1.00 87.06 82 LEU A CA 1
ATOM 641 C C . LEU A 1 82 ? -9.716 4.247 -2.241 1.00 87.06 82 LEU A C 1
ATOM 643 O O . LEU A 1 82 ? -10.236 3.161 -2.448 1.00 87.06 82 LEU A O 1
ATOM 647 N N . VAL A 1 83 ? -8.914 4.476 -1.202 1.00 89.00 83 VAL A N 1
ATOM 648 C CA . VAL A 1 83 ? -8.686 3.530 -0.105 1.00 89.00 83 VAL A CA 1
ATOM 649 C C . VAL A 1 83 ? -8.650 4.294 1.198 1.00 89.00 83 VAL A C 1
ATOM 651 O O . VAL A 1 83 ? -8.198 5.442 1.247 1.00 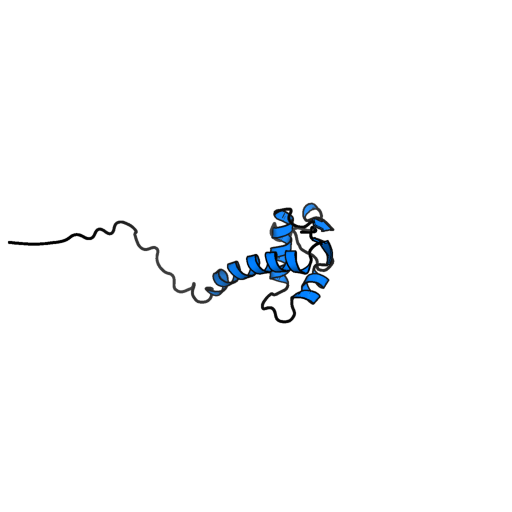89.00 83 VAL A O 1
ATOM 654 N N . GLU A 1 84 ? -9.072 3.632 2.261 1.00 88.94 84 GLU A N 1
ATOM 655 C CA . GLU A 1 84 ? -8.930 4.145 3.614 1.00 88.94 84 GLU A CA 1
ATOM 656 C C . GLU A 1 84 ? -7.720 3.492 4.261 1.00 88.94 84 GLU A C 1
ATOM 658 O O . GLU A 1 84 ? -7.447 2.314 4.043 1.00 88.94 84 GLU A O 1
ATOM 663 N N . ALA A 1 85 ? -6.971 4.248 5.054 1.00 87.44 85 ALA A N 1
ATOM 664 C CA . ALA A 1 85 ? -5.798 3.711 5.715 1.00 87.44 85 ALA A CA 1
ATOM 665 C C . ALA A 1 85 ? -5.7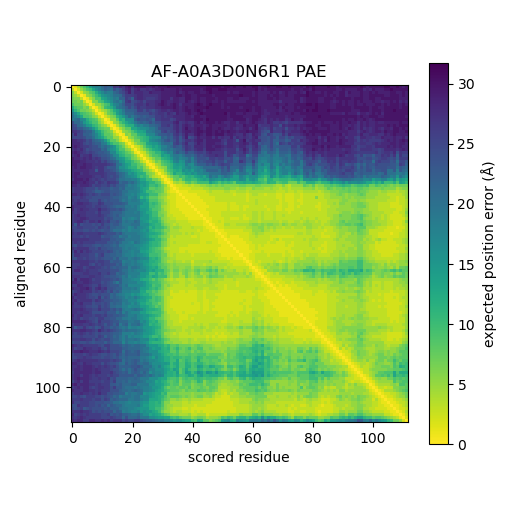73 4.082 7.197 1.00 87.44 85 ALA A C 1
ATOM 667 O O . ALA A 1 85 ? -6.073 5.213 7.581 1.00 87.44 85 ALA A O 1
ATOM 668 N N . ASP A 1 86 ? -5.373 3.121 8.021 1.00 85.38 86 ASP A N 1
ATOM 669 C CA . ASP A 1 86 ? -5.369 3.198 9.477 1.00 85.38 86 ASP A CA 1
ATOM 670 C C . ASP A 1 86 ? -3.956 2.880 10.004 1.00 85.38 86 ASP A C 1
ATOM 672 O O . ASP A 1 86 ? -3.417 1.800 9.737 1.00 85.38 86 ASP A O 1
ATOM 676 N N . PRO A 1 87 ? -3.272 3.814 10.694 1.00 83.19 87 PRO A N 1
ATOM 677 C CA . PRO A 1 87 ? -3.680 5.189 11.015 1.00 83.19 87 PRO A CA 1
ATOM 678 C C . PRO A 1 87 ? -3.772 6.076 9.763 1.00 83.19 87 PRO A C 1
ATOM 680 O O . PRO A 1 87 ? -2.977 5.857 8.856 1.00 83.19 87 PRO A O 1
ATOM 683 N N . PRO A 1 88 ? -4.624 7.117 9.709 1.00 80.19 88 PRO A N 1
ATOM 684 C CA . PRO A 1 88 ? -4.746 8.013 8.549 1.00 80.19 88 PRO A CA 1
ATOM 685 C C . PRO A 1 88 ? -3.509 8.902 8.362 1.00 80.19 88 PRO A C 1
ATOM 687 O O . PRO A 1 88 ? -2.825 9.226 9.339 1.00 80.19 88 PRO A O 1
ATOM 690 N N . ALA A 1 89 ? -3.237 9.373 7.138 1.00 76.88 89 ALA A N 1
ATOM 691 C CA . ALA A 1 89 ? -2.072 10.203 6.801 1.00 76.88 89 ALA A CA 1
ATOM 692 C C . ALA A 1 89 ? -1.881 11.422 7.715 1.00 76.88 89 ALA A C 1
ATOM 694 O O . ALA A 1 89 ? -0.741 11.804 7.979 1.00 76.88 89 ALA A O 1
ATOM 695 N N . ALA A 1 90 ? -2.965 12.012 8.227 1.00 74.94 90 ALA A N 1
ATOM 696 C CA . ALA A 1 90 ? -2.914 13.153 9.142 1.00 74.94 90 ALA A CA 1
ATOM 697 C C . ALA A 1 90 ? -2.259 12.829 10.498 1.00 74.94 90 ALA A C 1
ATOM 699 O O . ALA A 1 90 ? -1.644 13.702 11.104 1.00 74.94 90 ALA A O 1
ATOM 700 N N . LYS A 1 91 ? -2.363 11.578 10.968 1.00 78.69 91 LYS A N 1
ATOM 701 C CA . LYS A 1 91 ? -1.772 11.120 12.237 1.00 78.69 91 LYS A CA 1
ATOM 702 C C . LYS A 1 91 ? -0.352 10.567 12.069 1.00 78.69 91 LYS A C 1
ATOM 704 O O . LYS A 1 91 ? 0.300 10.258 13.063 1.00 78.69 91 LYS A O 1
ATOM 709 N N . ARG A 1 92 ? 0.138 10.411 10.834 1.00 80.31 92 ARG A N 1
ATOM 710 C CA . ARG A 1 92 ? 1.456 9.824 10.556 1.00 80.31 92 ARG A CA 1
ATOM 711 C C . ARG A 1 92 ? 2.556 10.890 10.570 1.00 80.31 92 ARG A C 1
ATOM 713 O O . ARG A 1 92 ? 2.333 12.008 10.101 1.00 80.31 92 ARG A O 1
ATOM 720 N N . PRO A 1 93 ? 3.775 10.552 11.030 1.00 77.12 93 PRO A N 1
ATOM 721 C CA . PRO A 1 93 ? 4.894 11.478 10.965 1.00 77.12 93 PRO A CA 1
ATOM 722 C C . PRO A 1 93 ? 5.190 11.831 9.505 1.00 77.12 93 PRO A C 1
ATOM 724 O O . PRO A 1 93 ? 5.269 10.959 8.630 1.00 77.12 93 PRO A O 1
ATOM 727 N N . ARG A 1 94 ? 5.339 13.129 9.242 1.00 79.81 94 ARG A N 1
ATOM 728 C CA . ARG A 1 94 ? 5.705 13.654 7.927 1.00 79.81 94 ARG A CA 1
ATOM 729 C C . ARG A 1 94 ? 7.219 13.660 7.784 1.00 79.81 94 ARG A C 1
ATOM 731 O O . ARG A 1 94 ? 7.924 14.161 8.653 1.00 79.81 94 ARG A O 1
ATOM 738 N N . ARG A 1 95 ? 7.721 13.150 6.663 1.00 74.31 95 ARG A N 1
ATOM 739 C CA . ARG A 1 95 ? 9.142 13.212 6.304 1.00 74.31 95 ARG A CA 1
ATOM 740 C C . ARG A 1 95 ? 9.255 13.896 4.950 1.00 74.31 95 ARG A C 1
ATOM 742 O O . ARG A 1 95 ? 8.589 13.481 4.006 1.00 74.31 95 ARG A O 1
ATOM 749 N N . TYR A 1 96 ? 10.055 14.959 4.864 1.00 70.62 96 TYR A N 1
ATOM 750 C CA . TYR A 1 96 ? 10.184 15.773 3.644 1.00 70.62 96 TYR A CA 1
ATOM 751 C C . TYR A 1 96 ? 8.826 16.260 3.095 1.00 70.62 96 TYR A C 1
ATOM 753 O O . TYR A 1 96 ? 8.554 16.174 1.901 1.00 70.62 96 TYR A O 1
ATOM 761 N N . GLY A 1 97 ? 7.923 16.688 3.986 1.00 72.88 97 GLY A N 1
ATOM 762 C CA . GLY A 1 97 ? 6.592 17.189 3.614 1.00 72.88 97 GLY A CA 1
ATOM 763 C C . GLY A 1 97 ? 5.567 16.126 3.187 1.00 72.88 97 GLY A C 1
ATOM 764 O O . GLY A 1 97 ? 4.404 16.469 2.988 1.00 72.88 97 GLY A O 1
ATOM 765 N N . LYS A 1 98 ? 5.941 14.841 3.094 1.00 73.56 98 LYS A N 1
ATOM 766 C CA . LYS A 1 98 ? 5.031 13.738 2.734 1.00 73.56 98 LYS A CA 1
ATOM 767 C C . LYS A 1 98 ? 4.685 12.880 3.960 1.00 73.56 98 LYS A C 1
ATOM 769 O O . LYS A 1 98 ? 5.569 12.650 4.791 1.00 73.56 98 LYS A O 1
ATOM 774 N N . PRO A 1 99 ? 3.435 12.396 4.103 1.00 78.44 99 PRO A N 1
ATOM 775 C CA . PRO A 1 99 ? 3.106 11.415 5.133 1.00 78.44 99 PRO A CA 1
ATOM 776 C C . PRO A 1 99 ? 3.922 10.143 4.901 1.00 78.44 99 PRO A C 1
ATOM 778 O O . PRO A 1 99 ? 4.089 9.697 3.765 1.00 78.44 99 PRO A O 1
ATOM 781 N N . THR A 1 100 ? 4.457 9.561 5.967 1.00 79.00 100 THR A N 1
ATOM 782 C CA . THR A 1 100 ? 5.130 8.261 5.872 1.00 79.00 100 THR A CA 1
ATOM 783 C C . THR A 1 100 ? 4.100 7.138 5.791 1.00 79.00 100 THR A C 1
ATOM 785 O O . THR A 1 100 ? 3.016 7.252 6.351 1.00 79.00 100 THR A O 1
ATOM 788 N N . PHE A 1 101 ? 4.429 6.047 5.097 1.00 79.75 101 PHE A N 1
ATOM 789 C CA . PHE A 1 101 ? 3.596 4.842 5.057 1.00 79.75 101 PHE A CA 1
ATOM 790 C C . PHE A 1 101 ? 4.352 3.706 5.747 1.00 79.75 101 PHE A C 1
ATOM 792 O O . PHE A 1 101 ? 5.408 3.256 5.273 1.00 79.75 101 PHE A O 1
ATOM 799 N N . GLY A 1 102 ? 3.866 3.322 6.927 1.00 81.06 102 GLY A N 1
ATOM 800 C CA . GLY A 1 102 ? 4.476 2.285 7.746 1.00 81.06 102 GLY A CA 1
ATOM 801 C C . GLY A 1 102 ? 4.152 0.890 7.206 1.00 81.06 102 GLY A C 1
ATOM 802 O O . GLY A 1 102 ? 3.126 0.710 6.559 1.00 81.06 102 GLY A O 1
ATOM 803 N N . PRO A 1 103 ? 4.990 -0.125 7.483 1.00 81.56 103 PRO A N 1
ATOM 804 C CA . PRO A 1 103 ? 4.695 -1.505 7.087 1.00 81.56 103 PRO A CA 1
ATOM 805 C C . PRO A 1 103 ? 3.453 -2.073 7.794 1.00 81.56 103 PRO A C 1
ATOM 807 O O . PRO A 1 103 ? 2.772 -2.923 7.237 1.00 81.56 103 PRO A O 1
ATOM 810 N N . LYS A 1 104 ? 3.150 -1.584 9.004 1.00 85.88 104 LYS A N 1
ATOM 811 C CA . LYS A 1 104 ? 1.983 -1.980 9.810 1.00 85.88 104 LYS A CA 1
ATOM 812 C C . LYS A 1 104 ? 0.727 -1.150 9.529 1.00 85.88 104 LYS A C 1
ATOM 814 O O . LYS A 1 104 ? -0.269 -1.333 10.209 1.00 85.88 104 LYS A O 1
ATOM 819 N N . THR A 1 105 ? 0.797 -0.190 8.608 1.00 86.81 105 THR A N 1
ATOM 820 C CA . THR A 1 105 ? -0.367 0.623 8.251 1.00 86.81 105 THR A CA 1
ATOM 821 C C . THR A 1 105 ? -1.352 -0.261 7.505 1.00 86.81 105 THR A C 1
ATOM 823 O O . THR A 1 105 ? -0.990 -0.837 6.478 1.00 86.81 105 THR A O 1
ATOM 826 N N . GLU A 1 106 ? -2.558 -0.377 8.044 1.00 90.31 106 GLU A N 1
ATOM 827 C CA . GLU A 1 106 ? -3.648 -1.127 7.440 1.00 90.31 106 GLU A CA 1
ATOM 828 C C . GLU A 1 106 ? -4.308 -0.290 6.357 1.00 90.31 106 GLU A C 1
ATOM 830 O O . GLU A 1 106 ? -4.462 0.923 6.500 1.00 90.31 106 GLU A O 1
ATOM 835 N N . VAL A 1 107 ? -4.665 -0.943 5.261 1.00 91.12 107 VAL A N 1
ATOM 836 C CA . VAL A 1 107 ? -5.345 -0.346 4.121 1.00 91.12 107 VAL A CA 1
ATOM 837 C C . VAL A 1 107 ? -6.611 -1.138 3.874 1.00 91.12 107 VAL A C 1
ATOM 839 O O . VAL A 1 107 ? -6.558 -2.350 3.668 1.00 91.12 107 VAL A O 1
ATOM 842 N N . THR A 1 108 ? -7.734 -0.439 3.895 1.00 92.50 108 THR A N 1
ATOM 843 C CA . THR A 1 108 ? -9.042 -0.954 3.521 1.00 92.50 108 THR A CA 1
ATOM 844 C C . THR A 1 108 ? -9.300 -0.572 2.072 1.00 92.50 108 THR A C 1
ATOM 846 O O . THR A 1 108 ? -9.362 0.612 1.727 1.00 92.50 108 THR A O 1
ATOM 849 N N . PHE A 1 109 ? -9.435 -1.582 1.223 1.00 91.06 109 PHE A N 1
ATOM 850 C CA . PHE A 1 109 ? -9.848 -1.407 -0.160 1.00 91.06 109 PHE A CA 1
ATOM 851 C C . PHE A 1 109 ? -11.378 -1.484 -0.238 1.00 91.06 109 PHE A C 1
ATOM 853 O O . PHE A 1 109 ? -11.963 -2.379 0.380 1.00 91.06 109 PHE A O 1
ATOM 860 N N . PRO A 1 110 ? -12.038 -0.576 -0.977 1.00 88.31 110 PRO A N 1
ATOM 861 C CA . PRO A 1 110 ? -13.478 -0.648 -1.183 1.00 88.31 110 PRO A CA 1
ATOM 862 C C . PRO A 1 110 ? -13.842 -1.924 -1.949 1.00 88.31 110 PRO A C 1
ATOM 864 O O . PRO A 1 110 ? -13.025 -2.475 -2.695 1.00 88.31 110 PRO A O 1
ATOM 867 N N . ASP A 1 111 ? -15.065 -2.400 -1.739 1.00 82.19 111 ASP A N 1
ATOM 868 C CA . ASP A 1 111 ? -15.646 -3.437 -2.590 1.00 82.19 111 ASP A CA 1
ATOM 869 C C . ASP A 1 111 ? -16.047 -2.796 -3.929 1.00 82.19 111 ASP A C 1
ATOM 871 O O . ASP A 1 111 ? -16.528 -1.658 -3.940 1.00 82.19 111 ASP A O 1
ATOM 875 N N . ALA A 1 112 ? -15.736 -3.467 -5.040 1.00 60.66 112 ALA A N 1
ATOM 876 C CA . ALA A 1 112 ? -15.881 -2.923 -6.396 1.00 60.66 112 ALA A CA 1
ATOM 877 C C . ALA A 1 112 ? -17.303 -3.080 -6.949 1.00 60.66 112 ALA A C 1
ATOM 879 O O . ALA A 1 112 ? -17.913 -4.146 -6.714 1.00 60.66 112 ALA A O 1
#

Solvent-accessible surface area (backbone atoms only — not comparable to full-atom values): 7012 Å² total; per-residue (Å²): 135,91,81,90,85,89,84,90,83,82,90,78,87,80,74,83,84,66,89,76,48,73,88,49,53,64,64,66,65,56,56,62,58,48,59,52,48,48,55,50,50,52,67,78,36,43,60,35,74,44,28,48,44,54,53,42,69,72,58,37,75,96,46,99,63,52,74,67,54,55,46,52,41,52,51,50,33,40,76,69,68,64,32,50,48,47,78,42,63,88,81,37,68,65,57,97,89,36,60,55,73,53,56,79,30,32,34,36,34,54,69,127

pLDDT: mean 73.86, std 17.89, range [34.16, 93.06]

Sequence (112 aa):
MAAESSGAGEGAPSFEYNPADEEYAILFEYGRPLSELKHLLLRCFAGRRLSMKEIFESHHVGTPFIGRNYKAVLLEMEKNGLVEADPPAAKRPRRYGKPTFGPKTEVTFPDA

Nearest PDB structures (foldseek):
  7wjp-assembly1_A-2  TM=7.298E-01  e=4.640E-01  Listeria monocytogenes
  3e1s-assembly1_A  TM=5.881E-01  e=6.079E-01  Deinococcus radiodurans
  5ywj-assembly1_A  TM=6.535E-01  e=1.791E+00  Staphylococcus aureus subsp. aureus NCTC 8325
  6i72-assembly1_A  TM=4.556E-01  e=7.444E-0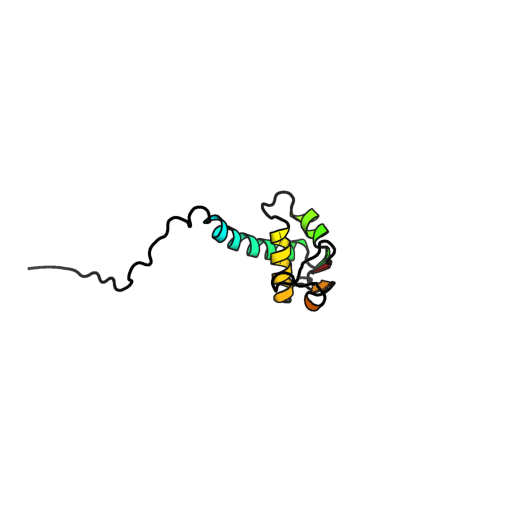1  Fragaria x ananassa